Protein AF-A0A497R3A7-F1 (afdb_monomer_lite)

Secondary structure (DSSP, 8-state):
----TT-TTTT-TT--HHHHHHHHHHHH-TT---HHHHHHHHHHHHIIIII--TT-EEEEE-SSEEEEEEEEEEEEE-GGGTTTT--EEEEEEESGGG--EEGGGS-HHHHHHHT-SSSS---GGGHHHHHHHHHH--

Radius of gyration: 16.11 Å; chains: 1; bounding box: 38×29×48 Å

Structure (mmCIF, N/CA/C/O backbone):
data_AF-A0A497R3A7-F1
#
_entry.id   AF-A0A497R3A7-F1
#
loop_
_atom_site.group_PDB
_atom_site.id
_atom_site.type_symbol
_atom_site.label_atom_id
_atom_site.label_alt_id
_atom_site.label_comp_id
_atom_site.label_asym_id
_atom_site.label_entity_id
_atom_site.label_seq_id
_atom_site.pdbx_PDB_ins_code
_atom_site.Cartn_x
_atom_site.Cartn_y
_atom_site.Cartn_z
_atom_site.occupancy
_atom_site.B_iso_or_equiv
_atom_site.auth_seq_id
_atom_site.auth_comp_id
_atom_site.auth_asym_id
_atom_site.auth_atom_id
_atom_site.pdbx_PDB_model_num
ATOM 1 N N . MET A 1 1 ? 6.840 -2.893 5.753 1.00 56.00 1 MET A N 1
ATOM 2 C CA . MET A 1 1 ? 5.709 -3.659 6.334 1.00 56.00 1 MET A CA 1
ATOM 3 C C . MET A 1 1 ? 4.761 -2.710 7.063 1.00 56.00 1 MET A C 1
ATOM 5 O O . MET A 1 1 ? 5.234 -1.903 7.858 1.00 56.00 1 MET A O 1
ATOM 9 N N . ILE A 1 2 ? 3.450 -2.771 6.796 1.00 64.00 2 ILE A N 1
ATOM 10 C CA . ILE A 1 2 ? 2.433 -1.948 7.479 1.00 64.00 2 ILE A CA 1
ATOM 11 C C . ILE A 1 2 ? 1.984 -2.705 8.746 1.00 64.00 2 ILE A C 1
ATOM 13 O O . ILE A 1 2 ? 0.950 -3.363 8.769 1.00 64.00 2 ILE A O 1
ATOM 17 N N . GLY A 1 3 ? 2.833 -2.700 9.778 1.00 66.25 3 GLY A N 1
ATOM 18 C CA . GLY A 1 3 ? 2.824 -3.669 10.888 1.00 66.25 3 GLY A CA 1
ATOM 19 C C . GLY A 1 3 ? 1.703 -3.587 11.938 1.00 66.25 3 GLY A C 1
ATOM 20 O O . GLY A 1 3 ? 1.941 -3.904 13.098 1.00 66.25 3 GLY A O 1
ATOM 21 N N . TYR A 1 4 ? 0.482 -3.197 11.566 1.00 81.50 4 TYR A N 1
ATOM 22 C CA . TYR A 1 4 ? -0.639 -2.961 12.497 1.00 81.50 4 TYR A CA 1
ATOM 23 C C . TYR A 1 4 ? -1.792 -3.940 12.274 1.00 81.50 4 TYR A C 1
ATOM 25 O O . TYR A 1 4 ? -2.959 -3.576 12.170 1.00 81.50 4 TYR A O 1
ATOM 33 N N . SER A 1 5 ? -1.429 -5.216 12.178 1.00 87.38 5 SER A N 1
ATOM 34 C CA . SER A 1 5 ? -2.328 -6.296 11.773 1.00 87.38 5 SER A CA 1
ATOM 35 C C . SER A 1 5 ? -3.396 -6.693 12.795 1.00 87.38 5 SER A C 1
ATOM 37 O O . SER A 1 5 ? -4.356 -7.333 12.404 1.00 87.38 5 SER A O 1
ATOM 39 N N . LYS A 1 6 ? -3.274 -6.318 14.071 1.00 89.00 6 LYS A N 1
ATOM 40 C CA . LYS A 1 6 ? -4.251 -6.637 15.132 1.00 89.00 6 LYS A CA 1
ATOM 41 C C . LYS A 1 6 ? -5.414 -5.642 15.208 1.00 89.00 6 LYS A C 1
ATOM 43 O O . LYS A 1 6 ? -6.331 -5.848 15.990 1.00 89.00 6 LYS A O 1
ATOM 48 N N . ALA A 1 7 ? -5.346 -4.515 14.495 1.00 90.44 7 ALA A N 1
ATOM 49 C CA . ALA A 1 7 ? -6.450 -3.560 14.448 1.00 90.44 7 ALA A CA 1
ATOM 50 C C . ALA A 1 7 ? -7.478 -4.078 13.444 1.00 90.44 7 ALA A C 1
ATOM 52 O O . ALA A 1 7 ? -7.408 -3.709 12.280 1.00 90.44 7 ALA A O 1
ATOM 53 N N . GLU A 1 8 ? -8.353 -4.982 13.868 1.00 91.38 8 GLU A N 1
ATOM 54 C CA . GLU A 1 8 ? -9.405 -5.592 13.046 1.00 91.38 8 GLU A CA 1
ATOM 55 C C . GLU A 1 8 ? -10.519 -4.599 12.674 1.00 91.38 8 GLU A C 1
ATOM 57 O O . GLU A 1 8 ? -10.616 -3.502 13.222 1.00 91.38 8 GLU A O 1
ATOM 62 N N . GLY A 1 9 ? -11.370 -4.970 11.713 1.00 92.88 9 GLY A N 1
ATOM 63 C CA . GLY A 1 9 ? -12.547 -4.177 11.338 1.00 92.88 9 GLY A CA 1
ATOM 64 C C . GLY A 1 9 ? -12.2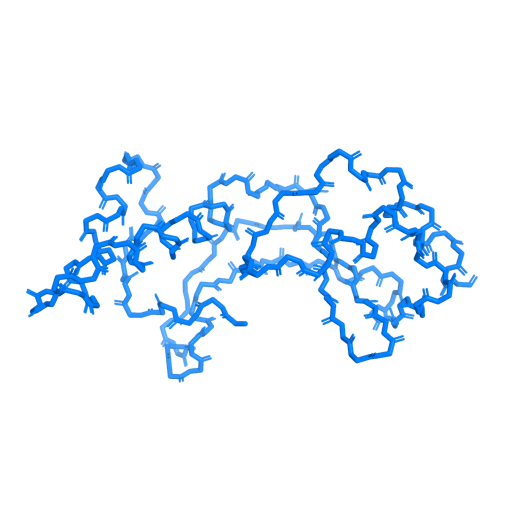68 -2.961 10.447 1.00 92.88 9 GLY A C 1
ATOM 65 O O . GLY A 1 9 ? -13.209 -2.311 10.000 1.00 92.88 9 GLY A O 1
ATOM 66 N N . LEU A 1 10 ? -11.010 -2.675 10.085 1.00 95.12 10 LEU A N 1
ATOM 67 C CA . LEU A 1 10 ? -10.670 -1.522 9.234 1.00 95.12 10 LEU A CA 1
ATOM 68 C C . LEU A 1 10 ? -11.201 -1.631 7.796 1.00 95.12 10 LEU A C 1
ATOM 70 O O . LEU A 1 10 ? -11.173 -0.645 7.061 1.00 95.12 10 LEU A O 1
ATOM 74 N N . LEU A 1 11 ? -11.697 -2.801 7.377 1.00 95.62 11 LEU A N 1
ATOM 75 C CA . LEU A 1 11 ? -12.316 -2.983 6.063 1.00 95.62 11 LEU A CA 1
ATOM 76 C C . LEU A 1 11 ? -13.775 -2.510 5.997 1.00 95.62 11 LEU A C 1
ATOM 78 O O . LEU A 1 11 ? -14.229 -2.252 4.885 1.00 95.62 11 LEU A O 1
ATOM 82 N N . VAL A 1 12 ? -14.470 -2.292 7.126 1.00 95.38 12 VAL A N 1
ATOM 83 C CA . VAL A 1 12 ? -15.898 -1.893 7.171 1.00 95.38 12 VAL A CA 1
ATOM 84 C C . VAL A 1 12 ? -16.149 -0.651 6.297 1.00 95.38 12 VAL A C 1
ATOM 86 O O . VAL A 1 12 ? -15.650 0.418 6.649 1.00 95.38 12 VAL A O 1
ATOM 89 N N . PRO A 1 13 ? -16.870 -0.750 5.159 1.00 90.56 13 PRO A N 1
ATOM 90 C CA . PRO A 1 13 ? -16.822 0.252 4.083 1.00 90.56 13 PRO A CA 1
ATOM 91 C C . PRO A 1 13 ? -17.146 1.687 4.502 1.00 90.56 13 PRO A C 1
ATOM 93 O O . PRO A 1 13 ? -16.513 2.620 4.015 1.00 90.56 13 PRO A O 1
ATOM 96 N N . ASN A 1 14 ? -18.078 1.851 5.440 1.00 93.50 14 ASN A N 1
ATOM 97 C CA . ASN A 1 14 ? -18.611 3.152 5.842 1.00 93.50 14 ASN A CA 1
ATOM 98 C C . ASN A 1 14 ? -17.868 3.784 7.029 1.00 93.50 14 ASN A C 1
ATOM 100 O O . ASN A 1 14 ? -18.333 4.782 7.568 1.00 93.50 14 ASN A O 1
ATOM 104 N N . LEU A 1 15 ? -16.721 3.227 7.442 1.00 95.19 15 LEU A N 1
ATOM 105 C CA . LEU A 1 15 ? -15.897 3.848 8.479 1.00 95.19 15 LEU A CA 1
ATOM 106 C C . LEU A 1 15 ? -15.423 5.231 8.037 1.00 95.19 15 LEU A C 1
ATOM 108 O O . LEU A 1 15 ? -14.691 5.376 7.052 1.00 95.19 15 LEU A O 1
ATOM 112 N N . THR A 1 16 ? -15.749 6.238 8.836 1.00 94.69 16 THR A N 1
ATOM 113 C CA . THR A 1 16 ? -15.130 7.553 8.732 1.00 94.69 16 THR A CA 1
ATOM 114 C C . THR A 1 16 ? -13.644 7.466 9.084 1.00 94.69 16 THR A C 1
ATOM 116 O O . THR A 1 16 ? -13.190 6.598 9.838 1.00 94.69 16 THR A O 1
ATOM 119 N N . LYS A 1 17 ? -12.851 8.427 8.598 1.00 90.94 17 LYS A N 1
ATOM 120 C CA . LYS A 1 17 ? -11.418 8.515 8.930 1.00 90.94 17 LYS A CA 1
ATOM 121 C C . LYS A 1 17 ? -11.170 8.652 10.440 1.00 90.94 17 LYS A C 1
ATOM 123 O O . LYS A 1 17 ? -10.145 8.189 10.941 1.00 90.94 17 LYS A O 1
ATOM 128 N N . LYS A 1 18 ? -12.113 9.262 11.171 1.00 91.56 18 LYS A N 1
ATOM 129 C CA . LYS A 1 18 ? -12.079 9.384 12.636 1.00 91.56 18 LYS A CA 1
ATOM 130 C C . LYS A 1 18 ? -12.255 8.020 13.304 1.00 91.56 18 LYS A C 1
ATOM 132 O O . LYS A 1 18 ? -11.408 7.643 14.106 1.00 91.56 18 LYS A O 1
ATOM 137 N N . GLU A 1 19 ? -13.290 7.266 12.942 1.00 94.19 19 GLU A N 1
ATOM 138 C CA . GLU A 1 19 ? -13.545 5.929 13.503 1.00 94.19 19 GLU A CA 1
ATOM 139 C C . GLU A 1 19 ? -12.411 4.955 13.180 1.00 94.19 19 GLU A C 1
ATOM 141 O O . GLU A 1 19 ? -11.925 4.251 14.062 1.00 94.19 19 GLU A O 1
ATOM 146 N N . PHE A 1 20 ? -11.909 4.987 11.944 1.00 94.12 20 PHE A N 1
ATOM 147 C CA . PHE A 1 20 ? -10.754 4.199 11.518 1.00 94.12 20 PHE A CA 1
ATOM 148 C C . PHE A 1 20 ? -9.526 4.445 12.412 1.00 94.12 20 PHE A C 1
ATOM 150 O O . PHE A 1 20 ? -8.853 3.510 12.849 1.00 94.12 20 PHE A O 1
ATOM 157 N N . ARG A 1 21 ? -9.241 5.717 12.725 1.00 91.31 21 ARG A N 1
ATOM 158 C CA . ARG A 1 21 ? -8.145 6.091 13.629 1.00 91.31 21 ARG A CA 1
ATOM 159 C C . ARG A 1 21 ? -8.401 5.630 15.062 1.00 91.31 21 ARG A C 1
ATOM 161 O O . ARG A 1 21 ? -7.457 5.191 15.718 1.00 91.31 21 ARG A O 1
ATOM 168 N N . GLU A 1 22 ? -9.635 5.725 15.550 1.00 90.94 22 GLU A N 1
ATOM 169 C CA . GLU A 1 22 ? -9.986 5.281 16.903 1.00 90.94 22 GLU A CA 1
ATOM 170 C C . GLU A 1 22 ? -9.834 3.764 17.073 1.00 90.94 22 GLU A C 1
ATOM 172 O O . GLU A 1 22 ? -9.319 3.335 18.103 1.00 90.94 22 GLU A O 1
ATOM 177 N N . ILE A 1 23 ? -10.152 2.952 16.056 1.00 92.44 23 ILE A N 1
ATOM 178 C CA . ILE A 1 23 ? -9.887 1.499 16.074 1.00 92.44 23 ILE A CA 1
ATOM 179 C C . ILE A 1 23 ? -8.390 1.224 16.289 1.00 92.44 23 ILE A C 1
ATOM 181 O O . ILE A 1 23 ? -8.006 0.486 17.199 1.00 92.44 23 ILE A O 1
ATOM 185 N N . ILE A 1 24 ? -7.523 1.870 15.501 1.00 90.56 24 ILE A N 1
ATOM 186 C CA . ILE A 1 24 ? -6.062 1.711 15.615 1.00 90.56 24 ILE A CA 1
ATOM 187 C C . ILE A 1 24 ? -5.567 2.182 16.985 1.00 90.56 24 ILE A C 1
ATOM 189 O O . ILE A 1 24 ? -4.754 1.509 17.625 1.00 90.56 24 ILE A O 1
ATOM 193 N N . LYS A 1 25 ? -6.058 3.334 17.448 1.00 88.50 25 LYS A N 1
ATOM 194 C CA . LYS A 1 25 ? -5.689 3.911 18.741 1.00 88.50 25 LYS A CA 1
ATOM 195 C C . LYS A 1 25 ? -6.094 2.995 19.893 1.00 88.50 25 LYS A C 1
ATOM 197 O O . LYS A 1 25 ? -5.268 2.740 20.762 1.00 88.50 25 LYS A O 1
ATOM 202 N N . LYS A 1 26 ? -7.315 2.458 19.886 1.00 89.12 26 LYS A N 1
ATOM 203 C CA . LYS A 1 26 ? -7.800 1.521 20.906 1.00 89.12 26 LYS A CA 1
ATOM 204 C C . LYS A 1 26 ? -6.945 0.256 20.955 1.00 89.12 26 LYS A C 1
ATOM 206 O O . LYS A 1 26 ? -6.623 -0.209 22.043 1.00 89.12 26 LYS A O 1
ATOM 211 N N . GLN A 1 27 ? -6.538 -0.267 19.800 1.00 89.69 27 GLN A N 1
ATOM 212 C CA . GLN A 1 27 ? -5.779 -1.513 19.750 1.00 89.69 27 GLN A CA 1
ATOM 213 C C . GLN A 1 27 ? -4.317 -1.361 20.185 1.00 89.69 27 GLN A C 1
ATOM 215 O O . GLN A 1 27 ? -3.783 -2.225 20.876 1.00 89.69 27 GLN A O 1
ATOM 220 N N . TYR A 1 28 ? -3.653 -0.281 19.771 1.00 84.94 28 TYR A N 1
ATOM 221 C CA . TYR A 1 28 ? -2.195 -0.150 19.900 1.00 84.94 28 TYR A CA 1
ATOM 222 C C . TYR A 1 28 ? -1.729 0.965 20.834 1.00 84.94 28 TYR A C 1
ATOM 224 O O . TYR A 1 28 ? -0.569 0.983 21.236 1.00 84.94 28 TYR A O 1
ATOM 232 N N . TYR A 1 29 ? -2.613 1.897 21.178 1.00 82.38 29 TYR A N 1
ATOM 233 C CA . TYR A 1 29 ? -2.286 3.117 21.917 1.00 82.38 29 TYR A CA 1
ATOM 234 C C . TYR A 1 29 ? -3.262 3.380 23.072 1.00 82.38 29 TYR A C 1
ATOM 236 O O . TYR A 1 29 ? -3.369 4.509 23.544 1.00 82.38 29 TYR A O 1
ATOM 244 N N . SER A 1 30 ? -3.956 2.346 23.564 1.00 74.12 30 SER A N 1
ATOM 245 C CA . SER A 1 30 ? -4.937 2.462 24.655 1.00 74.12 30 SER A CA 1
ATOM 246 C C . SER A 1 30 ? -4.350 2.989 25.966 1.00 74.12 30 SER A C 1
ATOM 248 O O . SER A 1 30 ? -5.079 3.590 26.748 1.00 74.12 30 SER A O 1
ATOM 250 N N . LYS A 1 31 ? -3.044 2.793 26.202 1.00 64.62 31 LYS A N 1
ATOM 251 C CA . LYS A 1 31 ? -2.355 3.184 27.444 1.00 64.62 31 LYS A CA 1
ATOM 252 C C . LYS A 1 31 ? -1.313 4.307 27.299 1.00 64.62 31 LYS A C 1
ATOM 254 O O . LYS A 1 31 ? -0.693 4.648 28.298 1.00 64.62 31 LYS A O 1
ATOM 259 N N . ALA A 1 32 ? -1.083 4.893 26.116 1.00 57.00 32 ALA A N 1
ATOM 260 C CA . ALA A 1 32 ? 0.048 5.819 25.934 1.00 57.00 32 ALA A CA 1
ATOM 261 C C . ALA A 1 32 ? -0.218 7.007 24.993 1.00 57.00 32 ALA A C 1
ATOM 263 O O . ALA A 1 32 ? -0.699 6.855 23.871 1.00 57.00 32 ALA A O 1
ATOM 264 N N . GLY A 1 33 ? 0.213 8.191 25.444 1.00 55.59 33 GLY A N 1
ATOM 265 C CA . GLY A 1 33 ? 0.082 9.512 24.817 1.00 55.59 33 GLY A CA 1
ATOM 266 C C . GLY A 1 33 ? 0.849 9.757 23.510 1.00 55.59 33 GLY A C 1
ATOM 267 O O . GLY A 1 33 ? 1.129 10.906 23.184 1.00 55.59 33 GLY A O 1
ATOM 268 N N . ASN A 1 34 ? 1.153 8.730 22.709 1.00 66.31 34 ASN A N 1
ATOM 269 C CA . ASN A 1 34 ? 1.756 8.915 21.382 1.00 66.31 34 ASN A CA 1
ATOM 270 C C . ASN A 1 34 ? 0.694 8.960 20.269 1.00 66.31 34 ASN A C 1
ATOM 272 O O . ASN A 1 34 ? 0.700 8.191 19.304 1.00 66.31 34 ASN A O 1
ATOM 276 N N . VAL A 1 35 ? -0.235 9.907 20.410 1.00 69.94 35 VAL A N 1
ATOM 277 C CA . VAL A 1 35 ? -1.324 10.170 19.453 1.00 69.94 35 VAL A CA 1
ATOM 278 C C . VAL A 1 35 ? -0.782 10.482 18.050 1.00 69.94 35 VAL A C 1
ATOM 280 O O . VAL A 1 35 ? -1.451 10.201 17.049 1.00 69.94 35 VAL A O 1
ATOM 283 N N . ARG A 1 36 ? 0.437 11.035 17.970 1.00 74.25 36 ARG A N 1
ATOM 284 C CA . ARG A 1 36 ? 1.122 11.366 16.716 1.00 74.25 36 ARG A CA 1
ATOM 285 C C . ARG A 1 36 ? 1.494 10.113 15.925 1.00 74.25 36 ARG A C 1
ATOM 287 O O . ARG A 1 36 ? 1.157 10.046 14.745 1.00 74.25 36 ARG A O 1
ATOM 294 N N . ALA A 1 37 ? 2.103 9.112 16.566 1.00 77.00 37 ALA A N 1
ATOM 295 C CA . ALA A 1 37 ? 2.418 7.840 15.915 1.00 77.00 37 ALA A CA 1
ATOM 296 C C . ALA A 1 37 ? 1.148 7.174 15.366 1.00 77.00 37 ALA A C 1
ATOM 298 O O . ALA A 1 37 ? 1.097 6.845 14.181 1.00 77.00 37 ALA A O 1
ATOM 299 N N . ALA A 1 38 ? 0.087 7.095 16.181 1.00 79.50 38 ALA A N 1
ATOM 300 C CA . ALA A 1 38 ? -1.210 6.551 15.769 1.00 79.50 38 ALA A CA 1
ATOM 301 C C . ALA A 1 38 ? -1.786 7.258 14.528 1.00 79.50 38 ALA A C 1
ATOM 303 O O . ALA A 1 38 ? -2.362 6.613 13.656 1.00 79.50 38 ALA A O 1
ATOM 304 N N . GLY A 1 39 ? -1.605 8.580 14.426 1.00 84.06 39 GLY A N 1
ATOM 305 C CA . GLY A 1 39 ? -2.043 9.367 13.274 1.00 84.06 39 GLY A CA 1
ATOM 306 C C . GLY A 1 39 ? -1.310 9.012 11.981 1.00 84.06 39 GLY A C 1
ATOM 307 O O . GLY A 1 39 ? -1.965 8.811 10.960 1.00 84.06 39 GLY A O 1
ATOM 308 N N . GLN A 1 40 ? 0.020 8.887 12.023 1.00 85.38 40 GLN A N 1
ATOM 309 C CA . GLN A 1 40 ? 0.813 8.517 10.842 1.00 85.38 40 GLN A CA 1
ATOM 310 C C . GLN A 1 40 ? 0.408 7.138 10.313 1.00 85.38 40 GLN A C 1
ATOM 312 O O . GLN A 1 40 ? 0.184 6.958 9.121 1.00 85.38 40 GLN A O 1
ATOM 317 N N . ILE A 1 41 ? 0.254 6.178 11.221 1.00 87.00 41 ILE A N 1
ATOM 318 C CA . ILE A 1 41 ? -0.120 4.799 10.902 1.00 87.00 41 ILE A CA 1
ATOM 319 C C . ILE A 1 41 ? -1.530 4.722 10.333 1.00 87.00 41 ILE A C 1
ATOM 321 O O . ILE A 1 41 ? -1.754 4.042 9.334 1.00 87.00 41 ILE A O 1
ATOM 325 N N . ALA A 1 42 ? -2.476 5.421 10.967 1.00 90.50 42 ALA A N 1
ATOM 326 C CA . ALA A 1 42 ? -3.837 5.517 10.468 1.00 90.50 42 ALA A CA 1
ATOM 327 C C . ALA A 1 42 ? -3.856 6.120 9.064 1.00 90.50 42 ALA A C 1
ATOM 329 O O . ALA A 1 42 ? -4.595 5.631 8.219 1.00 90.50 42 ALA A O 1
ATOM 330 N N . GLY A 1 43 ? -3.006 7.118 8.800 1.00 91.62 43 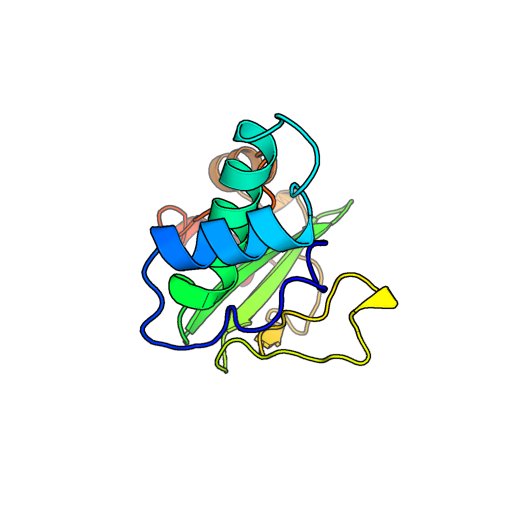GLY A N 1
ATOM 331 C CA . GLY A 1 43 ? -2.763 7.641 7.461 1.00 91.62 43 GLY A CA 1
ATOM 332 C C . GLY A 1 43 ? -2.327 6.546 6.492 1.00 91.62 43 GLY A C 1
ATOM 333 O O . GLY A 1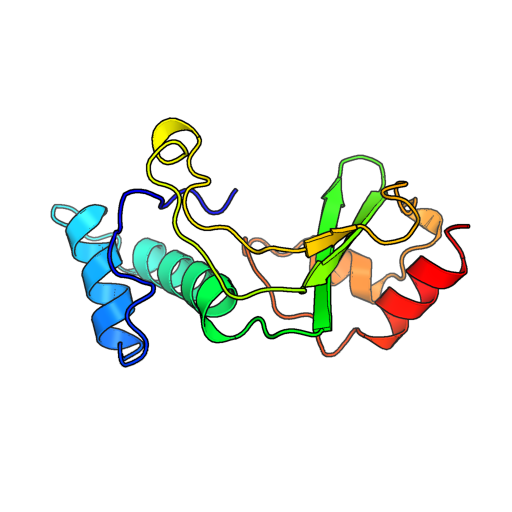 43 ? -3.042 6.278 5.536 1.00 91.62 43 GLY A O 1
ATOM 334 N N . ASP A 1 44 ? -1.206 5.878 6.763 1.00 91.94 44 ASP A N 1
ATOM 335 C CA . ASP A 1 44 ? -0.641 4.856 5.871 1.00 91.94 44 ASP A CA 1
ATOM 336 C C . ASP A 1 44 ? -1.636 3.713 5.577 1.00 91.94 44 ASP A C 1
ATOM 338 O O . ASP A 1 44 ? -1.826 3.330 4.420 1.00 91.94 44 ASP A O 1
ATOM 342 N N . LEU A 1 45 ? -2.324 3.198 6.604 1.00 93.31 45 LEU A N 1
ATOM 343 C CA . LEU A 1 45 ? -3.349 2.160 6.449 1.00 93.31 45 LEU A CA 1
ATOM 344 C C . LEU A 1 45 ? -4.586 2.658 5.702 1.00 93.31 45 LEU A C 1
ATOM 346 O O . LEU A 1 45 ? -5.147 1.916 4.897 1.00 93.31 45 LEU A O 1
ATOM 350 N N . TRP A 1 46 ? -5.012 3.898 5.945 1.00 94.81 46 TRP A N 1
ATOM 351 C CA . TRP A 1 46 ? -6.132 4.498 5.228 1.00 94.81 46 TRP A CA 1
ATOM 352 C C . TRP A 1 46 ? -5.829 4.584 3.734 1.00 94.81 46 TRP A C 1
ATOM 354 O O . TRP A 1 46 ? -6.646 4.133 2.933 1.00 94.81 46 TRP A O 1
ATOM 364 N N . ARG A 1 47 ? -4.635 5.059 3.348 1.00 94.38 47 ARG A N 1
ATOM 365 C CA . ARG A 1 47 ? -4.234 5.080 1.932 1.00 94.38 47 ARG A CA 1
ATOM 366 C C . ARG A 1 47 ? -4.255 3.670 1.350 1.00 94.38 47 ARG A C 1
ATOM 368 O O . ARG A 1 47 ? -4.898 3.424 0.332 1.00 94.38 47 ARG A O 1
ATOM 375 N N . PHE A 1 48 ? -3.645 2.716 2.059 1.00 94.69 48 PHE A N 1
ATOM 376 C CA . PHE A 1 48 ? -3.564 1.325 1.620 1.00 94.69 48 PHE A CA 1
ATOM 377 C C . PHE A 1 48 ? -4.934 0.659 1.406 1.00 94.69 48 PHE A C 1
ATOM 379 O O . PHE A 1 48 ? -5.146 -0.050 0.420 1.00 94.69 48 PHE A O 1
ATOM 386 N N . ILE A 1 49 ? -5.880 0.880 2.322 1.00 94.88 49 ILE A N 1
ATOM 387 C CA . ILE A 1 49 ? -7.192 0.214 2.330 1.00 94.88 49 ILE A CA 1
ATOM 388 C C . ILE A 1 49 ? -8.238 0.973 1.506 1.00 94.88 49 ILE A C 1
ATOM 390 O O . ILE A 1 49 ? -9.070 0.344 0.854 1.00 94.88 49 ILE A O 1
ATOM 394 N N . ARG A 1 50 ? -8.230 2.308 1.532 1.00 94.69 50 ARG A N 1
ATOM 395 C CA . ARG A 1 50 ? -9.307 3.138 0.968 1.00 94.69 50 ARG A CA 1
ATOM 396 C C . ARG A 1 50 ? -8.919 3.860 -0.303 1.00 94.69 50 ARG A C 1
ATOM 398 O O . ARG A 1 50 ? -9.752 3.938 -1.205 1.00 94.69 50 ARG A O 1
ATOM 405 N N . GLU A 1 51 ? -7.708 4.396 -0.374 1.00 94.94 51 GLU A N 1
ATOM 406 C CA . GLU A 1 51 ? -7.312 5.275 -1.479 1.00 94.94 51 GLU A CA 1
ATOM 407 C C . GLU A 1 51 ? -6.772 4.474 -2.659 1.00 94.94 51 GLU A C 1
ATOM 409 O O . GLU A 1 51 ? -7.170 4.749 -3.783 1.00 94.94 51 GLU A O 1
ATOM 414 N N . ILE A 1 52 ? -6.002 3.409 -2.412 1.00 95.00 52 ILE A N 1
ATOM 415 C CA . ILE A 1 52 ? -5.573 2.484 -3.469 1.00 95.00 52 ILE A CA 1
ATOM 416 C C . ILE A 1 52 ? -6.798 1.825 -4.127 1.00 95.00 52 ILE A C 1
ATOM 418 O O . ILE A 1 52 ? -7.612 1.164 -3.464 1.00 95.00 52 ILE A O 1
ATOM 422 N N . LYS A 1 53 ? -6.914 1.969 -5.448 1.00 94.25 53 LYS A N 1
ATOM 423 C CA . LYS A 1 53 ? -7.993 1.428 -6.283 1.00 94.25 53 LYS A CA 1
ATOM 424 C C . LYS A 1 53 ? -7.490 0.340 -7.228 1.00 94.25 53 LYS A C 1
ATOM 426 O O . LYS A 1 53 ? -6.290 0.153 -7.419 1.00 94.25 53 LYS A O 1
ATOM 431 N N . LEU A 1 54 ? -8.442 -0.382 -7.821 1.00 96.12 54 LEU A N 1
ATOM 432 C CA . LEU A 1 54 ? -8.178 -1.286 -8.939 1.00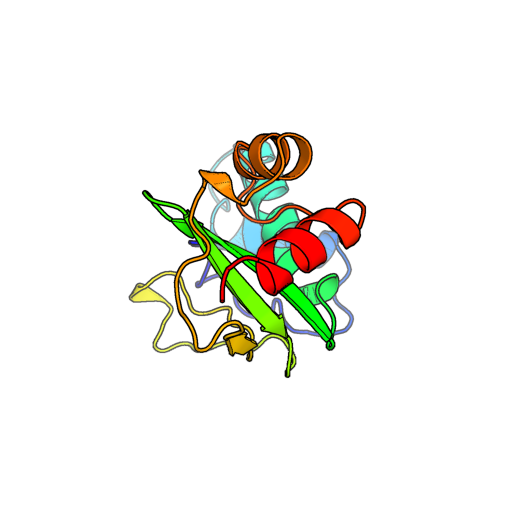 96.12 54 LEU A CA 1
ATOM 433 C C . LEU A 1 54 ? -7.457 -0.532 -10.061 1.00 96.12 54 LEU A C 1
ATOM 435 O O . LEU A 1 54 ? -7.803 0.603 -10.375 1.00 96.12 54 LEU A O 1
ATOM 439 N N . GLY A 1 55 ? -6.449 -1.169 -10.645 1.00 95.56 55 GLY A N 1
ATOM 440 C CA . GLY A 1 55 ? -5.652 -0.610 -11.728 1.00 95.56 55 GLY A CA 1
ATOM 441 C C . GLY A 1 55 ? -4.504 0.305 -11.298 1.00 95.56 55 GLY A C 1
ATOM 442 O O . GLY A 1 55 ? -3.633 0.547 -12.127 1.00 95.56 55 GLY A O 1
ATOM 443 N N . ASN A 1 56 ? -4.437 0.767 -10.041 1.00 96.06 56 ASN A N 1
ATOM 444 C CA . ASN A 1 56 ? -3.285 1.546 -9.573 1.00 96.06 56 ASN A CA 1
ATOM 445 C C . ASN A 1 56 ? -2.003 0.707 -9.553 1.00 96.06 56 ASN A C 1
ATOM 447 O O . ASN A 1 56 ? -2.044 -0.505 -9.313 1.00 96.06 56 ASN A O 1
ATOM 451 N N . TYR A 1 57 ? -0.866 1.375 -9.744 1.00 96.69 57 TYR A N 1
ATOM 452 C CA . TYR A 1 57 ? 0.447 0.774 -9.553 1.00 96.69 57 TYR A CA 1
ATOM 453 C C . TYR A 1 57 ? 0.905 0.872 -8.104 1.00 96.69 57 TYR A C 1
ATOM 455 O O . TYR A 1 57 ? 0.697 1.879 -7.432 1.00 96.69 57 TYR A O 1
ATOM 463 N N . ILE A 1 58 ? 1.557 -0.189 -7.640 1.00 96.38 58 ILE A N 1
ATOM 464 C CA . ILE A 1 58 ? 2.272 -0.248 -6.372 1.00 96.38 58 ILE A CA 1
ATOM 465 C C . ILE A 1 58 ? 3.743 -0.427 -6.694 1.00 96.38 58 ILE A C 1
ATOM 467 O O . ILE A 1 58 ? 4.135 -1.441 -7.275 1.00 96.38 58 ILE A O 1
ATOM 471 N N . VAL A 1 59 ? 4.537 0.550 -6.276 1.00 95.56 59 VAL A N 1
ATOM 472 C CA . VAL A 1 59 ? 5.994 0.514 -6.349 1.00 95.56 59 VAL A CA 1
ATOM 473 C C . VAL A 1 59 ? 6.531 0.060 -4.996 1.00 95.56 59 VAL A C 1
ATOM 475 O O . VAL A 1 59 ? 6.192 0.635 -3.961 1.00 95.56 59 VAL A O 1
ATOM 478 N N . VAL A 1 60 ? 7.350 -0.988 -4.996 1.00 94.12 60 VAL A N 1
ATOM 479 C CA . VAL A 1 60 ? 7.959 -1.562 -3.794 1.00 94.12 60 VAL A CA 1
ATOM 480 C C . VAL A 1 60 ? 9.476 -1.432 -3.915 1.00 94.12 60 VAL A C 1
ATOM 482 O O . VAL A 1 60 ? 10.062 -2.154 -4.723 1.00 94.12 60 VAL A O 1
ATOM 485 N N . PRO A 1 61 ? 10.124 -0.537 -3.147 1.00 92.75 61 PRO A N 1
ATOM 486 C CA . PRO A 1 61 ? 11.576 -0.425 -3.165 1.00 92.75 61 PRO A CA 1
ATOM 487 C C . PRO A 1 61 ? 12.235 -1.701 -2.627 1.00 92.75 61 PRO A C 1
ATOM 489 O O . PRO A 1 61 ? 11.733 -2.329 -1.691 1.00 92.75 61 PRO A O 1
ATOM 492 N N . ALA A 1 62 ? 13.373 -2.048 -3.214 1.00 91.56 62 ALA A N 1
ATOM 493 C CA . ALA A 1 62 ? 14.299 -3.083 -2.777 1.00 91.56 62 ALA A CA 1
ATOM 494 C C . ALA A 1 62 ? 15.723 -2.497 -2.731 1.00 91.56 62 ALA A C 1
ATOM 496 O O . ALA A 1 62 ? 15.927 -1.332 -3.063 1.00 91.56 62 ALA A O 1
ATOM 497 N N . GLU A 1 63 ? 16.703 -3.287 -2.298 1.00 87.31 63 GLU A N 1
ATOM 498 C CA . GLU A 1 63 ? 18.089 -2.822 -2.144 1.00 87.31 63 GLU A CA 1
ATOM 499 C C . GLU A 1 63 ? 18.710 -2.354 -3.472 1.00 87.31 63 GLU A C 1
ATOM 501 O O . GLU A 1 63 ? 19.299 -1.279 -3.534 1.00 87.31 63 GLU A O 1
ATOM 506 N N . GLU A 1 64 ? 18.500 -3.110 -4.550 1.00 90.00 64 GLU A N 1
ATOM 507 C CA . GLU A 1 64 ? 19.138 -2.876 -5.856 1.00 90.00 64 GLU A CA 1
ATOM 508 C C . GLU A 1 64 ? 18.203 -2.228 -6.895 1.00 90.00 64 GLU A C 1
ATOM 510 O O . GLU A 1 64 ? 18.565 -2.046 -8.059 1.00 90.00 64 GLU A O 1
ATOM 515 N N . GLY A 1 65 ? 16.969 -1.891 -6.512 1.00 94.06 65 GLY A N 1
ATOM 516 C CA . GLY A 1 65 ? 15.942 -1.509 -7.477 1.00 94.06 65 GLY A CA 1
ATOM 517 C C . GLY A 1 65 ? 14.554 -1.387 -6.876 1.00 94.06 65 GLY A C 1
ATOM 518 O O . GLY A 1 65 ? 14.372 -1.123 -5.688 1.00 94.06 65 GLY A O 1
ATOM 519 N N . LEU A 1 66 ? 13.545 -1.618 -7.704 1.00 95.31 66 LEU A N 1
ATOM 520 C CA . LEU A 1 66 ? 12.157 -1.663 -7.271 1.00 95.31 66 LEU A CA 1
ATOM 521 C C . LEU A 1 66 ? 11.372 -2.739 -8.013 1.00 95.31 66 LEU A C 1
ATOM 523 O O . LEU A 1 66 ? 11.668 -3.094 -9.150 1.00 95.31 66 LEU A O 1
ATOM 527 N N . TYR A 1 67 ? 10.336 -3.247 -7.360 1.00 96.44 67 TYR A N 1
ATOM 528 C CA . TYR A 1 67 ? 9.310 -4.049 -8.007 1.00 96.44 67 TYR A CA 1
ATOM 529 C C . TYR A 1 67 ? 8.082 -3.191 -8.258 1.00 96.44 67 TYR A C 1
ATOM 531 O O . TYR A 1 67 ? 7.729 -2.337 -7.442 1.00 96.44 67 TYR A O 1
ATOM 539 N N . ILE A 1 68 ? 7.391 -3.462 -9.359 1.00 96.50 68 ILE A N 1
ATOM 540 C CA . ILE A 1 68 ? 6.143 -2.784 -9.695 1.00 96.50 68 ILE A CA 1
ATOM 541 C C . ILE A 1 68 ? 5.057 -3.838 -9.845 1.00 96.50 68 ILE A C 1
ATOM 543 O O . ILE A 1 68 ? 5.259 -4.903 -10.428 1.00 96.50 68 ILE A O 1
ATOM 547 N N . SER A 1 69 ? 3.891 -3.552 -9.288 1.00 97.31 69 SER A N 1
ATOM 548 C CA . SER A 1 69 ? 2.708 -4.390 -9.437 1.00 97.31 69 SER A CA 1
ATOM 549 C C . SER A 1 69 ? 1.482 -3.539 -9.721 1.00 97.31 69 SER A C 1
ATOM 551 O O . SER A 1 69 ? 1.459 -2.353 -9.402 1.00 97.31 69 SER A O 1
ATOM 553 N N . LYS A 1 70 ? 0.455 -4.142 -10.310 1.00 97.81 70 LYS A N 1
ATOM 554 C CA . LYS A 1 70 ? -0.845 -3.522 -10.560 1.00 97.81 70 LYS A CA 1
ATOM 555 C C . LYS A 1 70 ? -1.890 -4.121 -9.632 1.00 97.81 70 LYS A C 1
ATOM 557 O O . LYS A 1 70 ? -1.943 -5.334 -9.444 1.00 97.81 70 LYS A O 1
ATOM 562 N N . VAL A 1 71 ? -2.738 -3.287 -9.044 1.00 97.94 71 VAL A N 1
ATOM 563 C CA . VAL A 1 71 ? -3.799 -3.745 -8.139 1.00 97.94 71 VAL A CA 1
ATOM 564 C C . VAL A 1 71 ? -4.940 -4.367 -8.935 1.00 97.94 71 VAL A C 1
ATOM 566 O O . VAL A 1 71 ? -5.552 -3.711 -9.773 1.00 97.94 71 VAL A O 1
ATOM 569 N N . ILE A 1 72 ? -5.264 -5.620 -8.620 1.00 98.06 72 ILE A N 1
ATOM 570 C CA . ILE A 1 72 ? -6.298 -6.414 -9.308 1.00 98.06 72 ILE A CA 1
ATOM 571 C C . ILE A 1 72 ? -7.412 -6.883 -8.362 1.00 98.06 72 ILE A C 1
ATOM 573 O O . ILE A 1 72 ? -8.236 -7.718 -8.724 1.00 98.06 72 ILE A O 1
ATOM 577 N N . GLY A 1 73 ? -7.433 -6.390 -7.121 1.00 96.12 73 GLY A N 1
ATOM 578 C CA . GLY A 1 73 ? -8.482 -6.723 -6.164 1.00 96.12 73 GLY A CA 1
ATOM 579 C C . GLY A 1 73 ? -8.623 -5.729 -5.009 1.00 96.12 73 GLY A C 1
ATOM 580 O O . GLY A 1 73 ? -7.769 -4.854 -4.806 1.00 96.12 73 GLY A O 1
ATOM 581 N N . PRO A 1 74 ? -9.708 -5.861 -4.227 1.00 95.38 74 PRO A N 1
ATOM 582 C CA . PRO A 1 74 ? -9.913 -5.069 -3.021 1.00 95.38 74 PRO A CA 1
ATOM 583 C C . PRO A 1 74 ? -8.862 -5.390 -1.945 1.00 95.38 74 PRO A C 1
ATOM 585 O O . PRO A 1 74 ? -8.104 -6.358 -2.047 1.00 95.38 74 PRO A O 1
ATOM 588 N N . ALA A 1 75 ? -8.810 -4.552 -0.907 1.00 95.12 75 ALA A N 1
ATOM 589 C CA . ALA A 1 75 ? -8.067 -4.879 0.303 1.00 95.12 75 ALA A CA 1
ATOM 590 C C . ALA A 1 75 ? -8.730 -6.065 1.012 1.00 95.12 75 ALA A C 1
ATOM 592 O O . ALA A 1 75 ? -9.953 -6.103 1.138 1.00 95.12 75 ALA A O 1
ATOM 593 N N . THR A 1 76 ? -7.926 -7.006 1.490 1.00 95.56 76 THR A N 1
ATOM 594 C CA . THR A 1 76 ? -8.379 -8.157 2.275 1.00 95.56 76 THR A CA 1
ATOM 595 C C . THR A 1 76 ? -7.691 -8.182 3.632 1.00 95.56 76 THR A C 1
ATOM 597 O O . THR A 1 76 ? -6.685 -7.499 3.851 1.00 95.56 76 THR A O 1
ATOM 600 N N . TYR A 1 77 ? -8.264 -8.961 4.546 1.00 95.25 77 TYR A N 1
ATOM 601 C CA . TYR A 1 77 ? -7.720 -9.214 5.869 1.00 95.25 77 TYR A CA 1
ATOM 602 C C . TYR A 1 77 ? -7.511 -10.719 6.040 1.00 95.25 77 TYR A C 1
ATOM 604 O O . TYR A 1 77 ? -8.419 -11.497 5.763 1.00 95.25 77 TYR A O 1
ATOM 612 N N . ASP A 1 78 ? -6.302 -11.113 6.426 1.00 94.44 78 ASP A N 1
ATOM 613 C CA . ASP A 1 78 ? -5.891 -12.501 6.634 1.00 94.44 78 ASP A CA 1
ATOM 614 C C . ASP A 1 78 ? -5.344 -12.657 8.057 1.00 94.44 78 ASP A C 1
ATOM 616 O O . ASP A 1 78 ? -4.208 -12.271 8.356 1.00 94.44 78 ASP A O 1
ATOM 620 N N . GLU A 1 79 ? -6.169 -13.213 8.942 1.00 93.56 79 GLU A N 1
ATOM 621 C CA . GLU A 1 79 ? -5.853 -13.406 10.361 1.00 93.56 79 GLU A CA 1
ATOM 622 C C . GLU A 1 79 ? -4.613 -14.281 10.576 1.00 93.56 79 GLU A C 1
ATOM 624 O O . GLU A 1 79 ? -3.803 -14.014 11.469 1.00 93.56 79 GLU A O 1
ATOM 629 N N . MET A 1 80 ? -4.373 -15.259 9.696 1.00 94.06 80 MET A N 1
ATOM 630 C CA . MET A 1 80 ? -3.195 -16.128 9.783 1.00 94.06 80 MET A CA 1
ATOM 631 C C . MET A 1 80 ? -1.884 -15.353 9.576 1.00 94.06 80 MET A C 1
ATOM 633 O O . MET A 1 80 ? -0.805 -15.832 9.921 1.00 94.06 80 MET A O 1
ATOM 637 N N . ARG A 1 81 ? -1.953 -14.129 9.035 1.00 92.31 81 ARG A N 1
ATOM 638 C CA . ARG A 1 81 ? -0.802 -13.248 8.783 1.00 92.31 81 ARG A CA 1
ATOM 639 C C . ARG A 1 81 ? -0.630 -12.154 9.832 1.00 92.31 81 ARG A C 1
ATOM 641 O O . ARG A 1 81 ? 0.258 -11.307 9.675 1.00 92.31 81 ARG A O 1
ATOM 648 N N . ILE A 1 82 ? -1.408 -12.176 10.919 1.00 91.25 82 ILE A N 1
ATOM 649 C CA . ILE A 1 82 ? -1.266 -11.224 12.030 1.00 91.25 82 ILE A CA 1
ATOM 650 C C . ILE A 1 82 ? 0.136 -11.289 12.637 1.00 91.25 82 ILE A C 1
ATOM 652 O O . ILE A 1 82 ? 0.754 -10.244 12.849 1.00 91.25 82 ILE A O 1
ATOM 656 N N . PHE A 1 83 ? 0.660 -12.497 12.869 1.00 88.94 83 PHE A N 1
ATOM 657 C CA . PHE A 1 83 ? 1.991 -12.694 13.453 1.00 88.94 83 PHE A CA 1
ATOM 658 C C . PHE A 1 83 ? 3.112 -12.135 12.564 1.00 88.94 83 PHE A C 1
ATOM 660 O O . PHE A 1 83 ? 4.102 -11.609 13.061 1.00 88.94 83 PHE A O 1
ATOM 667 N N . ASN A 1 84 ? 2.923 -12.162 11.242 1.00 88.31 84 ASN A N 1
ATOM 668 C CA . ASN A 1 84 ? 3.860 -11.576 10.283 1.00 88.31 84 ASN A CA 1
ATOM 669 C C . ASN A 1 84 ? 3.625 -10.079 10.042 1.00 88.31 84 ASN A C 1
ATOM 671 O O . ASN A 1 84 ? 4.216 -9.531 9.117 1.00 88.31 84 ASN A O 1
ATOM 675 N N . ALA A 1 85 ? 2.713 -9.440 10.778 1.00 88.62 85 ALA A N 1
ATOM 676 C CA . ALA A 1 85 ? 2.328 -8.042 10.600 1.00 88.62 85 ALA A CA 1
ATOM 677 C C . ALA A 1 85 ? 1.932 -7.676 9.141 1.00 88.62 85 ALA A C 1
ATOM 679 O O . ALA A 1 85 ? 2.127 -6.546 8.685 1.00 88.62 85 ALA A O 1
ATOM 680 N N . THR A 1 86 ? 1.345 -8.639 8.412 1.00 90.75 86 THR A N 1
ATOM 681 C CA . THR A 1 86 ? 0.904 -8.514 7.006 1.00 90.75 86 THR A CA 1
ATOM 682 C C . THR A 1 86 ? -0.532 -9.011 6.784 1.00 90.75 86 THR A C 1
ATOM 684 O O . THR A 1 86 ? -0.859 -9.504 5.701 1.00 90.75 86 THR A O 1
ATOM 687 N N . ALA A 1 87 ? -1.393 -8.887 7.801 1.00 94.38 87 ALA A N 1
ATOM 688 C CA . ALA A 1 87 ? -2.797 -9.300 7.721 1.00 94.38 87 ALA A CA 1
ATOM 689 C C . ALA A 1 87 ? -3.602 -8.474 6.715 1.00 94.38 87 ALA A C 1
ATOM 691 O O . ALA A 1 87 ? -4.414 -9.028 5.985 1.00 94.38 87 ALA A O 1
ATOM 692 N N . TYR A 1 88 ? -3.343 -7.167 6.612 1.00 94.44 88 TYR A N 1
ATOM 693 C CA . TYR A 1 88 ? -3.917 -6.341 5.551 1.00 94.44 88 TYR A CA 1
ATOM 694 C C . TYR A 1 88 ? -3.159 -6.546 4.244 1.00 94.44 88 TYR A C 1
ATOM 696 O O . TYR A 1 88 ? -1.946 -6.332 4.179 1.00 94.44 88 TYR A O 1
ATOM 704 N N . ARG A 1 89 ? -3.877 -6.955 3.195 1.00 93.88 89 ARG A N 1
ATOM 705 C CA . ARG A 1 89 ? -3.289 -7.361 1.912 1.00 93.88 89 ARG A CA 1
ATOM 706 C C . ARG A 1 89 ? -4.048 -6.757 0.740 1.00 93.88 89 ARG A C 1
ATOM 708 O O . ARG A 1 89 ? -5.205 -6.371 0.858 1.00 93.88 89 ARG A O 1
ATOM 715 N N . ARG A 1 90 ? -3.383 -6.699 -0.411 1.00 94.81 90 ARG A N 1
ATOM 716 C CA . ARG A 1 90 ? -3.972 -6.347 -1.705 1.00 94.81 90 ARG A CA 1
ATOM 717 C C . ARG A 1 90 ? -3.655 -7.451 -2.693 1.00 94.81 90 ARG A C 1
ATOM 719 O O . ARG A 1 90 ? -2.516 -7.913 -2.746 1.00 94.81 90 ARG A O 1
ATOM 726 N N . LYS A 1 91 ? -4.652 -7.858 -3.479 1.00 95.62 91 LYS A N 1
ATOM 727 C CA . LYS A 1 91 ? -4.401 -8.724 -4.630 1.00 95.62 91 LYS A CA 1
ATOM 728 C C . LYS A 1 91 ? -3.755 -7.879 -5.724 1.00 95.62 91 LYS A C 1
ATOM 730 O O . LYS A 1 91 ? -4.313 -6.854 -6.123 1.00 95.62 91 LYS A O 1
ATOM 735 N N . VAL A 1 92 ? -2.586 -8.306 -6.181 1.00 97.31 92 VAL A N 1
ATOM 736 C CA . VAL A 1 92 ? -1.806 -7.606 -7.202 1.00 97.31 92 VAL A CA 1
ATOM 737 C C . VAL A 1 92 ? -1.321 -8.580 -8.266 1.00 97.31 92 VAL A C 1
ATOM 739 O O . VAL A 1 92 ? -1.133 -9.766 -7.993 1.00 97.31 92 VAL A O 1
ATOM 742 N N .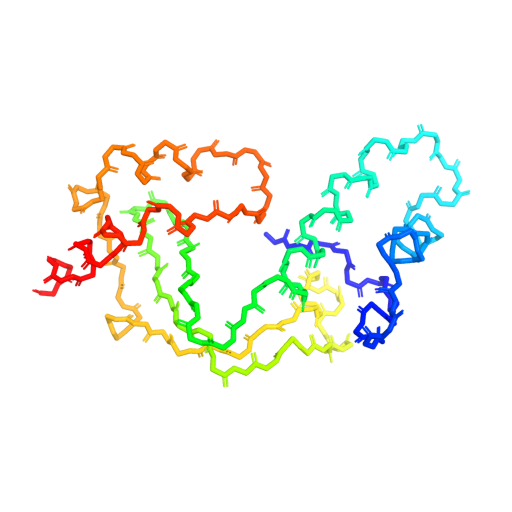 GLU A 1 93 ? -1.108 -8.055 -9.460 1.00 97.81 93 GLU A N 1
ATOM 743 C CA . GLU A 1 93 ? -0.360 -8.688 -10.536 1.00 97.81 93 GLU A CA 1
ATOM 744 C C . GLU A 1 93 ? 1.030 -8.051 -10.586 1.00 97.81 93 GLU A C 1
ATOM 746 O O . GLU A 1 93 ? 1.149 -6.828 -10.658 1.00 97.81 93 GLU A O 1
ATOM 751 N N . TRP A 1 94 ? 2.088 -8.856 -10.503 1.00 97.25 94 TRP A N 1
ATOM 752 C CA . TRP A 1 94 ? 3.455 -8.344 -10.601 1.00 97.25 94 TRP A CA 1
ATOM 753 C C . TRP A 1 94 ? 3.797 -8.050 -12.059 1.00 97.25 94 TRP A C 1
ATOM 755 O O . TRP A 1 94 ? 3.711 -8.936 -12.905 1.00 97.25 94 TRP A O 1
ATOM 765 N N . LEU A 1 95 ? 4.203 -6.813 -12.336 1.00 96.31 95 LEU A N 1
ATOM 766 C CA . LEU A 1 95 ? 4.613 -6.379 -13.667 1.00 96.31 95 LEU A CA 1
ATOM 767 C C . LEU A 1 95 ? 6.077 -6.755 -13.922 1.00 96.31 95 LEU A C 1
ATOM 769 O O . LEU A 1 95 ? 6.774 -7.231 -13.023 1.00 96.31 95 LEU A O 1
ATOM 773 N N . ASN A 1 96 ? 6.528 -6.581 -15.166 1.00 95.44 96 ASN A N 1
ATOM 774 C CA . ASN A 1 96 ? 7.862 -6.982 -15.621 1.00 95.44 96 ASN A CA 1
ATOM 775 C C . ASN A 1 96 ? 8.207 -8.446 -15.270 1.00 95.44 96 ASN A C 1
ATOM 777 O O . ASN A 1 96 ? 9.328 -8.760 -14.883 1.00 95.44 96 ASN A O 1
ATOM 781 N N . ASN A 1 97 ? 7.225 -9.355 -15.304 1.00 94.62 97 ASN A N 1
ATOM 782 C CA . ASN A 1 97 ? 7.387 -10.750 -14.868 1.00 94.62 97 ASN A CA 1
ATOM 783 C C . ASN A 1 97 ? 7.981 -10.890 -13.453 1.00 94.62 97 ASN A C 1
ATOM 785 O O . ASN A 1 97 ? 8.719 -11.836 -13.177 1.00 94.62 97 ASN A O 1
ATOM 789 N N . LYS A 1 98 ? 7.685 -9.931 -12.561 1.00 95.19 98 LYS A N 1
ATOM 790 C CA . LYS A 1 98 ? 8.258 -9.842 -11.210 1.00 95.19 98 LYS A CA 1
ATOM 791 C C . LYS A 1 98 ? 9.792 -9.715 -11.209 1.00 95.19 98 LYS A C 1
ATOM 793 O O . LYS A 1 98 ? 10.435 -10.038 -10.213 1.00 95.19 98 LYS A O 1
ATOM 798 N N . LYS A 1 99 ? 10.390 -9.244 -12.304 1.00 95.31 99 LYS A N 1
ATOM 799 C CA . LYS A 1 99 ? 11.800 -8.859 -12.346 1.00 95.31 99 LYS A CA 1
ATOM 800 C C . LYS A 1 99 ? 11.975 -7.478 -11.730 1.00 95.31 99 LYS A C 1
ATOM 802 O O . LYS A 1 99 ? 11.083 -6.628 -11.789 1.00 95.31 99 LYS A O 1
ATOM 807 N N . LEU A 1 100 ? 13.131 -7.290 -11.112 1.00 95.38 100 LEU A N 1
ATOM 808 C CA . LEU A 1 100 ? 13.516 -6.026 -10.513 1.00 95.38 100 LEU A CA 1
ATOM 809 C C . LEU A 1 100 ? 13.741 -4.985 -11.618 1.00 95.38 100 LEU A C 1
ATOM 811 O O . LEU A 1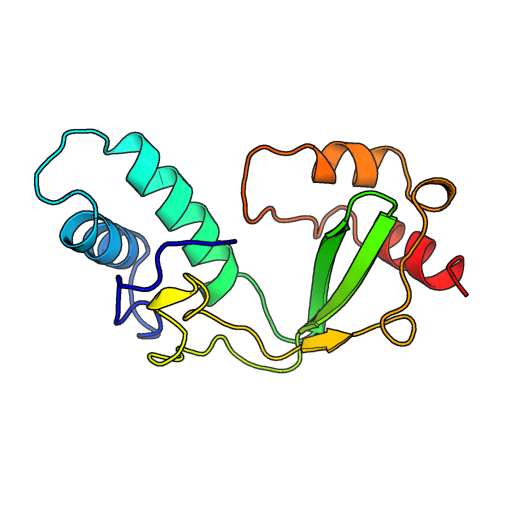 100 ? 14.402 -5.274 -12.610 1.00 95.38 100 LEU A O 1
ATOM 815 N N . VAL A 1 101 ? 13.202 -3.785 -11.433 1.00 96.12 101 VAL A N 1
ATOM 816 C CA . VAL A 1 101 ? 13.603 -2.589 -12.180 1.00 96.12 101 VAL A CA 1
ATOM 817 C C . VAL A 1 101 ? 14.871 -2.056 -11.505 1.00 96.12 101 VAL A C 1
ATOM 819 O O . VAL A 1 101 ? 14.780 -1.649 -10.341 1.00 96.12 101 VAL A O 1
ATOM 822 N N . PRO A 1 102 ? 16.038 -2.071 -12.167 1.00 95.00 102 PRO A N 1
ATOM 823 C CA . PRO A 1 102 ? 17.274 -1.581 -11.574 1.00 95.00 102 PRO A CA 1
ATOM 824 C C . PRO A 1 102 ? 17.245 -0.057 -11.372 1.00 95.00 102 PRO A C 1
ATOM 826 O O . PRO A 1 102 ? 16.541 0.678 -12.068 1.00 95.00 102 PRO A O 1
ATOM 829 N N . MET A 1 103 ? 17.976 0.429 -10.363 1.00 93.12 103 MET A N 1
ATOM 830 C CA . MET A 1 103 ? 17.912 1.836 -9.932 1.00 93.12 103 MET A CA 1
ATOM 831 C C . MET A 1 103 ? 18.414 2.855 -10.965 1.00 93.12 103 MET A C 1
ATOM 833 O O . MET A 1 103 ? 18.070 4.035 -10.865 1.00 93.12 103 MET A O 1
ATOM 837 N N . ASP A 1 104 ? 19.236 2.452 -11.927 1.00 92.94 104 ASP A N 1
ATOM 838 C CA . ASP A 1 104 ? 19.717 3.303 -13.022 1.00 92.94 104 ASP A CA 1
ATOM 839 C C . ASP A 1 104 ? 18.587 3.729 -13.976 1.00 92.94 104 ASP A C 1
ATOM 841 O O . ASP A 1 104 ? 18.601 4.855 -14.467 1.00 92.94 104 ASP A O 1
ATOM 845 N N . LEU A 1 105 ? 17.562 2.891 -14.140 1.00 92.69 105 LEU A N 1
ATOM 846 C CA . LEU A 1 105 ? 16.381 3.146 -14.971 1.00 92.69 105 LEU A CA 1
ATOM 847 C C . LEU A 1 105 ? 15.270 3.939 -14.259 1.00 92.69 105 LEU A C 1
ATOM 849 O O . LEU A 1 105 ? 14.261 4.299 -14.867 1.00 92.69 105 LEU A O 1
ATOM 853 N N . VAL A 1 106 ? 15.438 4.223 -12.967 1.00 93.06 106 VAL A N 1
ATOM 854 C CA . VAL A 1 106 ? 14.480 4.984 -12.152 1.00 93.06 106 VAL A CA 1
ATOM 855 C C . VAL A 1 106 ? 14.835 6.472 -12.197 1.00 93.06 106 VAL A C 1
ATOM 857 O O . VAL A 1 106 ? 15.968 6.849 -11.890 1.00 93.06 106 VAL A O 1
ATOM 860 N N . THR A 1 107 ? 13.870 7.336 -12.525 1.00 93.00 107 THR A N 1
ATOM 861 C CA . THR A 1 107 ? 14.078 8.796 -12.559 1.00 93.00 107 THR A CA 1
ATOM 862 C C . THR A 1 107 ? 14.389 9.373 -11.175 1.00 93.00 107 THR A C 1
ATOM 864 O O . THR A 1 107 ? 14.074 8.775 -10.137 1.00 93.00 107 THR A O 1
ATOM 867 N N . ASP A 1 108 ? 14.991 10.561 -11.133 1.00 94.12 108 ASP A N 1
ATOM 868 C CA . ASP A 1 108 ? 15.340 11.219 -9.872 1.00 94.12 108 ASP A CA 1
ATOM 869 C C . ASP A 1 108 ? 14.107 11.612 -9.049 1.00 94.12 108 ASP A C 1
ATOM 871 O O . ASP A 1 108 ? 14.136 11.549 -7.818 1.00 94.12 108 ASP A O 1
ATOM 875 N N . GLU A 1 109 ? 13.004 11.970 -9.699 1.00 94.31 109 GLU A N 1
ATOM 876 C CA . GLU A 1 109 ? 11.717 12.281 -9.076 1.00 94.31 109 GLU A CA 1
ATOM 877 C C . GLU A 1 109 ? 11.166 11.063 -8.329 1.00 94.31 109 GLU A C 1
ATOM 879 O O . GLU A 1 109 ? 10.813 11.153 -7.145 1.00 94.31 109 GLU A O 1
ATOM 884 N N . LEU A 1 110 ? 11.170 9.896 -8.982 1.00 93.88 110 LEU A N 1
ATOM 885 C CA . LEU A 1 110 ? 10.725 8.650 -8.369 1.00 93.88 110 LEU A CA 1
ATOM 886 C C . LEU A 1 110 ? 11.689 8.211 -7.259 1.00 93.88 110 LEU A C 1
ATOM 888 O O . LEU A 1 110 ? 11.242 7.895 -6.155 1.00 93.88 110 LEU A O 1
ATOM 892 N N . LYS A 1 111 ? 13.009 8.318 -7.466 1.00 93.62 111 LYS A N 1
ATOM 893 C CA . LYS A 1 111 ? 14.025 8.093 -6.417 1.00 93.62 111 LYS A CA 1
ATOM 894 C C . LYS A 1 111 ? 13.790 8.960 -5.180 1.00 93.62 111 LYS A C 1
ATOM 896 O O . LYS A 1 111 ? 13.882 8.464 -4.057 1.00 93.62 111 LYS A O 1
ATOM 901 N N . LYS A 1 112 ? 13.477 10.248 -5.354 1.00 93.31 112 LYS A N 1
ATOM 902 C CA . LYS A 1 112 ? 13.159 11.163 -4.243 1.00 93.31 112 LYS A CA 1
ATOM 903 C C . LYS A 1 112 ? 11.910 10.700 -3.493 1.00 93.31 112 LYS A C 1
ATOM 905 O O . LYS A 1 112 ? 11.928 10.679 -2.263 1.00 93.31 112 LYS A O 1
ATOM 910 N N . ARG A 1 113 ? 10.856 10.272 -4.201 1.00 94.06 113 ARG A N 1
ATOM 911 C CA . ARG A 1 113 ? 9.620 9.757 -3.582 1.00 94.06 113 ARG A CA 1
ATOM 912 C C . ARG A 1 113 ? 9.869 8.499 -2.745 1.00 94.06 113 ARG A C 1
ATOM 914 O O . ARG A 1 113 ? 9.329 8.391 -1.644 1.00 94.06 113 ARG A O 1
ATOM 921 N N . LEU A 1 114 ? 10.727 7.596 -3.223 1.00 91.00 114 LEU A N 1
ATOM 922 C CA . LEU A 1 114 ? 11.082 6.349 -2.532 1.00 91.00 114 LEU A CA 1
ATOM 923 C C . LEU A 1 114 ? 11.844 6.565 -1.215 1.00 91.00 114 LEU A C 1
ATOM 925 O O . LEU A 1 114 ? 11.800 5.702 -0.345 1.00 91.00 114 LEU A O 1
ATOM 929 N N . LYS A 1 115 ? 12.492 7.723 -1.029 1.00 89.81 115 LYS A N 1
ATOM 930 C CA . LYS A 1 115 ? 13.189 8.092 0.220 1.00 89.81 115 LYS A CA 1
ATOM 931 C C . LYS A 1 115 ? 12.253 8.612 1.320 1.00 89.81 115 LYS A C 1
ATOM 933 O O . LYS A 1 115 ? 12.721 8.998 2.391 1.00 89.81 115 LYS A O 1
ATOM 938 N N . SER A 1 116 ? 10.942 8.661 1.074 1.00 88.19 116 SER A N 1
ATOM 939 C CA . SER A 1 116 ? 9.966 9.076 2.082 1.00 88.19 116 SER A CA 1
ATOM 940 C C . SER A 1 116 ? 9.985 8.157 3.306 1.00 88.19 116 SER A C 1
ATOM 942 O O . SER A 1 116 ? 10.056 6.937 3.193 1.00 88.19 116 SER A O 1
ATOM 944 N N . LEU A 1 117 ? 9.839 8.749 4.493 1.00 82.88 117 LEU A N 1
ATOM 945 C CA . LEU A 1 117 ? 9.722 8.010 5.756 1.00 82.88 117 LEU A CA 1
ATOM 946 C C . LEU A 1 117 ? 8.325 7.392 5.967 1.00 82.88 117 LEU A C 1
ATOM 948 O O . LEU A 1 117 ? 8.110 6.662 6.937 1.00 82.88 117 LEU A O 1
ATOM 952 N N . GLN A 1 118 ? 7.353 7.701 5.100 1.00 84.38 118 GLN A N 1
ATOM 953 C CA . GLN A 1 118 ? 6.019 7.101 5.155 1.00 84.38 118 GLN A CA 1
ATOM 954 C C . GLN A 1 118 ? 6.046 5.676 4.605 1.00 84.38 118 GLN A C 1
ATOM 956 O O . GLN A 1 118 ? 6.727 5.394 3.624 1.00 84.38 118 GLN A O 1
ATOM 961 N N . ARG A 1 119 ? 5.254 4.768 5.189 1.00 87.12 119 ARG A N 1
ATOM 962 C CA . ARG A 1 119 ? 5.198 3.378 4.698 1.00 87.12 119 ARG A CA 1
ATOM 963 C C . ARG A 1 119 ? 4.361 3.226 3.435 1.00 87.12 119 ARG A C 1
ATOM 965 O O . ARG A 1 119 ? 4.538 2.255 2.707 1.00 87.12 119 ARG A O 1
ATOM 972 N N . VAL A 1 120 ? 3.415 4.141 3.230 1.00 92.19 120 VAL A N 1
ATOM 973 C CA . VAL A 1 120 ? 2.550 4.208 2.052 1.00 92.19 120 VAL A CA 1
ATOM 974 C C . VAL A 1 120 ? 2.435 5.666 1.664 1.00 92.19 120 VAL A C 1
ATOM 976 O O . VAL A 1 120 ? 1.903 6.474 2.429 1.00 92.19 120 VAL A O 1
ATOM 979 N N . ILE A 1 121 ? 2.920 5.987 0.476 1.00 92.50 121 ILE A N 1
ATOM 980 C CA . ILE A 1 121 ? 2.896 7.329 -0.079 1.00 92.50 121 ILE A CA 1
ATOM 981 C C . ILE A 1 121 ? 2.141 7.294 -1.403 1.00 92.50 121 ILE A C 1
ATOM 983 O O . ILE A 1 121 ? 2.276 6.337 -2.165 1.00 92.50 121 ILE A O 1
ATOM 987 N N . ASP A 1 122 ? 1.318 8.309 -1.645 1.00 93.19 122 ASP A N 1
ATOM 988 C CA . ASP A 1 122 ? 0.749 8.509 -2.973 1.00 93.19 122 ASP A CA 1
ATOM 989 C C . ASP A 1 122 ? 1.872 8.933 -3.922 1.00 93.19 122 ASP A C 1
ATOM 991 O O . ASP A 1 122 ? 2.749 9.699 -3.531 1.00 93.19 122 ASP A O 1
ATOM 995 N N . ALA A 1 123 ? 1.873 8.402 -5.135 1.00 94.19 123 ALA A N 1
ATOM 996 C CA . ALA A 1 123 ? 2.823 8.730 -6.195 1.00 94.19 123 ALA A CA 1
ATOM 997 C C . ALA A 1 123 ? 2.106 8.839 -7.545 1.00 94.19 123 ALA A C 1
ATOM 999 O O . ALA A 1 123 ? 2.711 8.626 -8.591 1.00 94.19 123 ALA A O 1
ATOM 1000 N N . SER A 1 124 ? 0.802 9.129 -7.521 1.00 93.12 124 SER A N 1
ATOM 1001 C CA . SER A 1 124 ? -0.021 9.255 -8.725 1.00 93.12 124 SER A CA 1
ATOM 1002 C C . SER A 1 124 ? 0.468 10.372 -9.650 1.00 93.12 124 SER A C 1
ATOM 1004 O O . SER A 1 124 ? 0.309 10.275 -10.862 1.00 93.12 124 SER A O 1
ATOM 1006 N N . ASP A 1 125 ? 1.112 11.400 -9.091 1.00 95.62 125 ASP A N 1
ATOM 1007 C CA . ASP A 1 125 ? 1.777 12.466 -9.841 1.00 95.62 125 ASP A CA 1
ATOM 1008 C C . ASP A 1 125 ? 3.008 11.987 -10.627 1.00 95.62 125 ASP A C 1
ATOM 1010 O O . ASP A 1 125 ? 3.416 12.667 -11.559 1.00 95.62 125 ASP A O 1
ATOM 1014 N N . LEU A 1 126 ? 3.556 10.813 -10.291 1.00 95.88 126 LEU A N 1
ATOM 1015 C CA . LEU A 1 126 ? 4.738 10.220 -10.924 1.00 95.88 126 LEU A CA 1
ATOM 1016 C C . LEU A 1 126 ? 4.397 9.044 -11.856 1.00 95.88 126 LEU A C 1
ATOM 1018 O O . LEU A 1 126 ? 5.191 8.120 -12.052 1.00 95.88 126 LEU A O 1
ATOM 1022 N N . TYR A 1 127 ? 3.170 9.014 -12.383 1.00 94.94 127 TYR A N 1
ATOM 1023 C CA . TYR A 1 127 ? 2.705 7.915 -13.233 1.00 94.94 127 TYR A CA 1
ATOM 1024 C C . TYR A 1 127 ? 3.575 7.738 -14.490 1.00 94.94 127 TYR A C 1
ATOM 1026 O O . TYR A 1 127 ? 3.863 6.607 -14.884 1.00 94.94 127 TYR A O 1
ATOM 1034 N N . ILE A 1 128 ? 4.030 8.844 -15.088 1.00 95.38 128 ILE A N 1
ATOM 1035 C CA . ILE A 1 128 ? 4.851 8.835 -16.307 1.00 95.38 128 ILE A CA 1
ATOM 1036 C C . ILE A 1 128 ? 6.223 8.212 -16.026 1.00 95.38 128 ILE A C 1
ATOM 1038 O O . ILE A 1 128 ? 6.711 7.407 -16.813 1.00 95.38 128 ILE A O 1
ATOM 1042 N N . GLU A 1 129 ? 6.822 8.529 -14.886 1.00 95.75 129 GLU A N 1
ATOM 1043 C CA . GLU A 1 129 ? 8.118 8.034 -14.435 1.00 95.75 129 GLU A CA 1
ATOM 1044 C C . GLU A 1 129 ? 8.063 6.533 -14.134 1.00 95.75 129 GLU A C 1
ATOM 1046 O O . GLU A 1 129 ? 8.992 5.794 -14.461 1.00 95.75 129 GLU A O 1
ATOM 1051 N N . ILE A 1 130 ? 6.957 6.062 -13.548 1.00 95.31 130 ILE A N 1
ATOM 1052 C CA . ILE A 1 130 ? 6.728 4.635 -13.284 1.00 95.31 130 ILE A CA 1
ATOM 1053 C C . ILE A 1 130 ? 6.573 3.861 -14.603 1.00 95.31 130 ILE A C 1
ATOM 1055 O O . ILE A 1 130 ? 7.185 2.806 -14.773 1.00 95.31 130 ILE A O 1
ATOM 1059 N N . GLU A 1 131 ? 5.788 4.384 -15.550 1.00 94.56 131 GLU A N 1
ATOM 1060 C CA . GLU A 1 131 ? 5.644 3.815 -16.899 1.00 94.56 131 GLU A CA 1
ATOM 1061 C C . GLU A 1 131 ? 6.972 3.803 -17.663 1.00 94.56 131 GLU A C 1
ATOM 1063 O O . GLU A 1 131 ? 7.302 2.811 -18.314 1.00 94.56 131 GLU A O 1
ATOM 1068 N N . PHE A 1 132 ? 7.752 4.881 -17.565 1.00 94.44 132 PHE A N 1
ATOM 1069 C CA . PHE A 1 132 ? 9.079 4.961 -18.163 1.00 94.44 132 PHE A CA 1
ATOM 1070 C C . PHE A 1 132 ? 9.981 3.850 -17.620 1.00 94.44 132 PHE A C 1
ATOM 1072 O O . PHE A 1 132 ? 10.530 3.079 -18.404 1.00 94.44 132 PHE A O 1
ATOM 1079 N N . ALA A 1 133 ? 10.071 3.706 -16.296 1.00 93.88 133 ALA A N 1
ATOM 1080 C CA . ALA A 1 133 ? 10.892 2.678 -15.668 1.00 93.88 133 ALA A CA 1
ATOM 1081 C C . ALA A 1 133 ? 10.461 1.256 -16.080 1.00 93.88 133 ALA A C 1
ATOM 1083 O O . ALA A 1 133 ? 11.306 0.418 -16.379 1.00 93.88 133 ALA A O 1
ATOM 1084 N N . LEU A 1 134 ? 9.151 0.991 -16.172 1.00 93.12 134 LEU A N 1
ATOM 1085 C CA . LEU A 1 134 ? 8.621 -0.294 -16.647 1.00 93.12 134 LEU A CA 1
ATOM 1086 C C . LEU A 1 134 ? 9.035 -0.622 -18.081 1.00 93.12 134 LEU A C 1
ATOM 1088 O O . LEU A 1 134 ? 9.412 -1.758 -18.356 1.00 93.12 134 LEU A O 1
ATOM 1092 N N . ARG A 1 135 ? 8.942 0.351 -18.993 1.00 93.19 135 ARG A N 1
ATOM 1093 C CA . ARG A 1 135 ? 9.218 0.144 -20.424 1.00 93.19 135 ARG A CA 1
ATOM 1094 C C . ARG A 1 135 ? 10.682 -0.144 -20.723 1.00 93.19 135 ARG A C 1
ATOM 1096 O O . ARG A 1 135 ? 10.958 -0.768 -21.737 1.00 93.19 135 ARG A O 1
ATOM 1103 N N . HIS A 1 136 ? 11.588 0.317 -19.865 1.00 90.69 136 HIS A N 1
ATOM 1104 C CA . HIS A 1 136 ? 13.030 0.185 -20.075 1.00 90.69 136 HIS A CA 1
ATOM 1105 C C . HIS A 1 136 ? 13.667 -0.908 -19.206 1.00 90.69 136 HIS A C 1
ATOM 1107 O O . HIS A 1 136 ? 14.840 -1.208 -19.386 1.00 90.69 136 HIS A O 1
ATOM 1113 N N . ALA A 1 137 ? 12.915 -1.519 -18.282 1.00 86.69 137 ALA A N 1
ATOM 1114 C CA . ALA A 1 137 ? 13.389 -2.602 -17.413 1.00 86.69 137 ALA A CA 1
ATOM 1115 C C . ALA A 1 137 ? 13.332 -4.004 -18.048 1.00 86.69 137 ALA A C 1
ATOM 1117 O O . ALA A 1 137 ? 13.518 -4.999 -17.337 1.00 86.69 137 ALA A O 1
ATOM 1118 N N . GLY A 1 138 ? 13.021 -4.080 -19.345 1.00 65.19 138 GLY A N 1
ATOM 1119 C CA . GLY A 1 138 ? 12.895 -5.306 -20.131 1.00 65.19 138 GLY A CA 1
ATOM 1120 C C . GLY A 1 138 ? 13.813 -5.293 -21.337 1.00 65.19 138 GLY A C 1
ATOM 1121 O O . GLY A 1 138 ? 13.677 -4.344 -22.137 1.00 65.19 138 GLY A O 1
#

pLDDT: mean 90.47, std 8.59, range [55.59, 98.06]

Sequence (138 aa):
MIGYSKAEGLLVPNLTKKEFREIIKKQYYSKAGNVRAAGQIAGDLWRFIREIKLGNYIVVPAEEGLYISKVIGPATYDEMRIFNATAYRRKVEWLNNKKLVPMDLVTDELKKRLKSLQRVIDASDLYIEIEFALRHAG

Foldseek 3Di:
DLQQQPLPPLLVPPDDLVNLLVSSCVVPVVPHDPSVVSVLSSVQVCCLQPVDDAQDKDWADDDFAIWIWGFHAHWAAQPVCNVVSPRTDTDIGTAPNRDGLGPVQQDPVVVVVVPDPRPHDDPVVCPVRVVSSRVPSD